Protein AF-A0A970WSX1-F1 (afdb_monomer_lite)

Sequence (86 aa):
MNLDGIDKDELWHLHNLLRQHPVAEARRWFPDRPRGYVAATRTLGHYAANKATAMKLRLEGKVADALQYEGICDRLYKQLPEFARW

pLDDT: mean 95.97, std 3.54, range [72.06, 98.5]

Secondary structure (DSSP, 8-state):
--STTS-HHHHHHHHHHHHHSHHHHHHHH-TT--TTHHHHHHHHHHHHHHHHHHHHHHHTT-HHHHHHHHHHHHHHHHHS-GGG--

Foldseek 3Di:
DDLLPDALVVLLVLLVCCVVCLPVVLCVLCVVCPPCSSVLSNLSSLLSNLQSVLNVCVVVVVNVSSVVSVVSNVVSLVVHDPSSHD

Radius of gyration: 12.94 Å; chains: 1; bounding box: 33×22×36 Å

Structure (mmCIF, N/CA/C/O backbone):
data_AF-A0A970WSX1-F1
#
_entry.id   AF-A0A970WSX1-F1
#
loop_
_atom_site.group_PDB
_atom_site.id
_atom_site.type_symbol
_atom_site.label_atom_id
_atom_site.label_alt_id
_atom_site.label_comp_id
_atom_site.label_asym_id
_atom_site.label_entity_id
_atom_site.label_seq_id
_atom_site.pdbx_PDB_ins_code
_atom_site.Cartn_x
_atom_site.Cartn_y
_atom_site.Cartn_z
_atom_site.occupancy
_atom_site.B_iso_or_equiv
_atom_site.auth_seq_id
_atom_site.auth_comp_id
_atom_site.auth_asym_id
_atom_site.auth_atom_id
_atom_site.pdbx_PDB_model_num
ATOM 1 N N . MET A 1 1 ? 7.622 -9.514 -2.304 1.00 72.06 1 MET A N 1
ATOM 2 C CA . MET A 1 1 ? 7.582 -8.984 -0.921 1.00 72.06 1 MET A CA 1
ATOM 3 C C . MET A 1 1 ? 6.124 -8.908 -0.509 1.00 72.06 1 MET A C 1
ATOM 5 O O . MET A 1 1 ? 5.353 -8.359 -1.282 1.00 72.06 1 MET A O 1
ATOM 9 N N . ASN A 1 2 ? 5.746 -9.499 0.626 1.00 86.44 2 ASN A N 1
ATOM 10 C CA . ASN A 1 2 ? 4.357 -9.543 1.095 1.00 86.44 2 ASN A CA 1
ATOM 11 C C . ASN A 1 2 ? 4.094 -8.363 2.047 1.00 86.44 2 ASN A C 1
ATOM 13 O O . ASN A 1 2 ? 4.741 -8.283 3.088 1.00 86.44 2 ASN A O 1
ATOM 17 N N . LEU A 1 3 ? 3.181 -7.453 1.683 1.00 87.69 3 LEU A N 1
ATOM 18 C CA . LEU A 1 3 ? 2.855 -6.269 2.492 1.00 87.69 3 LEU A CA 1
ATOM 19 C C . LEU A 1 3 ? 1.785 -6.533 3.564 1.00 87.69 3 LEU A C 1
ATOM 21 O O . LEU A 1 3 ? 1.610 -5.710 4.456 1.00 87.69 3 LEU A O 1
ATOM 25 N N . ASP A 1 4 ? 1.075 -7.660 3.509 1.00 86.94 4 ASP A N 1
ATOM 26 C CA . ASP A 1 4 ? 0.042 -8.005 4.494 1.00 86.94 4 ASP A CA 1
ATOM 27 C C . ASP A 1 4 ? 0.612 -8.464 5.840 1.00 86.94 4 ASP A C 1
ATOM 29 O O . ASP A 1 4 ? -0.100 -8.438 6.841 1.00 86.94 4 ASP A O 1
ATOM 33 N N . GLY A 1 5 ? 1.881 -8.878 5.866 1.00 89.25 5 GLY A N 1
ATOM 34 C CA . GLY A 1 5 ? 2.579 -9.326 7.074 1.00 89.25 5 GLY A CA 1
ATOM 35 C C . GLY A 1 5 ? 3.353 -8.233 7.817 1.00 89.25 5 GLY A C 1
ATOM 36 O O . GLY A 1 5 ? 4.080 -8.558 8.750 1.00 89.25 5 GLY A O 1
ATOM 37 N N . ILE A 1 6 ? 3.247 -6.975 7.384 1.00 93.00 6 ILE A N 1
ATOM 38 C CA . ILE A 1 6 ? 4.034 -5.840 7.890 1.00 93.00 6 ILE A CA 1
ATOM 39 C C . ILE A 1 6 ? 3.185 -5.024 8.875 1.00 93.00 6 ILE A C 1
ATOM 41 O O . ILE A 1 6 ? 1.969 -4.904 8.698 1.00 93.00 6 ILE A O 1
ATOM 45 N N . ASP A 1 7 ? 3.798 -4.455 9.917 1.00 95.44 7 ASP A N 1
ATOM 46 C CA . ASP A 1 7 ? 3.077 -3.590 10.852 1.00 95.44 7 ASP A CA 1
ATOM 47 C C . ASP A 1 7 ? 2.687 -2.231 10.232 1.00 95.44 7 ASP A C 1
ATOM 49 O O . ASP A 1 7 ? 3.190 -1.805 9.191 1.00 95.44 7 ASP A O 1
ATOM 53 N N . LYS A 1 8 ? 1.750 -1.523 10.874 1.00 95.62 8 LYS A N 1
ATOM 54 C CA . LYS A 1 8 ? 1.190 -0.271 10.336 1.00 95.62 8 LYS A CA 1
ATOM 55 C C . LYS A 1 8 ? 2.226 0.858 10.219 1.00 95.62 8 LYS A C 1
ATOM 57 O O . LYS A 1 8 ? 2.109 1.681 9.314 1.00 95.62 8 LYS A O 1
ATOM 62 N N . ASP A 1 9 ? 3.188 0.931 11.134 1.00 96.44 9 ASP A N 1
ATOM 63 C CA . ASP A 1 9 ? 4.164 2.015 11.202 1.00 96.44 9 ASP A CA 1
ATOM 64 C C . ASP A 1 9 ? 5.259 1.776 10.154 1.00 96.44 9 ASP A C 1
ATOM 66 O O . ASP A 1 9 ? 5.626 2.699 9.418 1.00 96.44 9 ASP A O 1
ATOM 70 N N . GLU A 1 10 ? 5.678 0.521 9.977 1.00 96.38 10 GLU A N 1
ATOM 71 C CA . GLU A 1 10 ? 6.529 0.086 8.868 1.00 96.38 10 GLU A CA 1
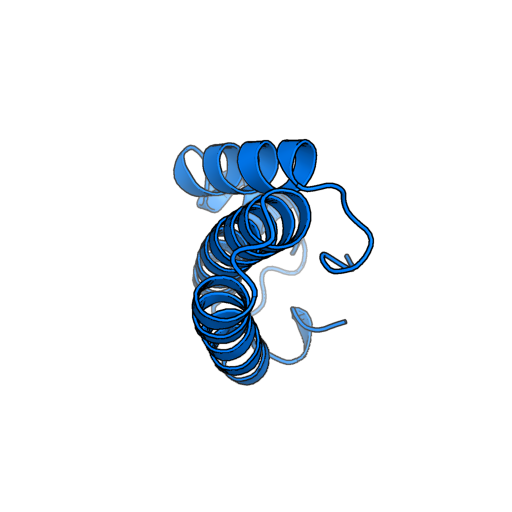ATOM 72 C C . GLU A 1 10 ? 5.861 0.313 7.504 1.00 96.38 10 GLU A C 1
A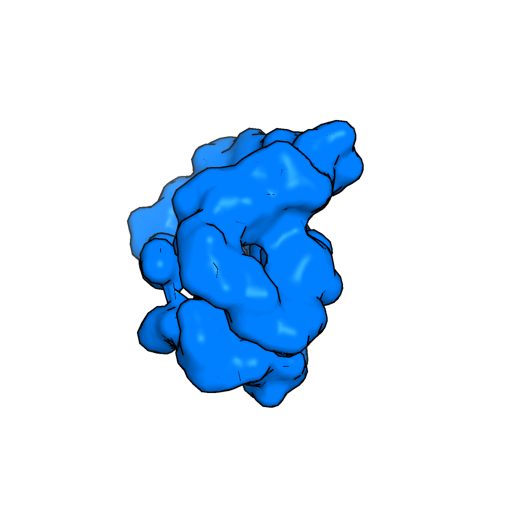TOM 74 O O . GLU A 1 10 ? 6.486 0.859 6.591 1.00 96.38 10 GLU A O 1
ATOM 79 N N . LEU A 1 11 ? 4.572 -0.012 7.354 1.00 97.19 11 LEU A N 1
ATOM 80 C CA . LEU A 1 11 ? 3.810 0.270 6.131 1.00 97.19 11 LEU A CA 1
ATOM 81 C C . LEU A 1 11 ? 3.723 1.773 5.834 1.00 97.19 11 LEU A C 1
ATOM 83 O O . LEU A 1 11 ? 3.830 2.197 4.678 1.00 97.19 11 LEU A O 1
ATOM 87 N N . TRP A 1 12 ? 3.557 2.602 6.864 1.00 97.38 12 TRP A N 1
ATOM 88 C CA . TRP A 1 12 ? 3.544 4.052 6.696 1.00 97.38 12 TRP A CA 1
ATOM 89 C C . TRP A 1 12 ? 4.924 4.596 6.312 1.00 97.38 12 TRP A C 1
ATOM 91 O O . TRP A 1 12 ? 5.040 5.458 5.433 1.00 97.38 12 TRP A O 1
ATOM 101 N N . HIS A 1 13 ? 5.988 4.074 6.924 1.00 96.75 13 HIS A N 1
ATOM 102 C CA . HIS A 1 13 ? 7.361 4.395 6.542 1.00 96.75 13 HIS A CA 1
ATOM 103 C C . HIS A 1 13 ? 7.629 4.017 5.081 1.00 96.75 13 HIS A C 1
ATOM 105 O O . HIS A 1 13 ? 8.122 4.838 4.305 1.00 96.75 13 HIS A O 1
ATOM 111 N N . LEU A 1 14 ? 7.210 2.816 4.682 1.00 95.75 14 LEU A N 1
ATOM 112 C CA . LEU A 1 14 ? 7.312 2.315 3.320 1.00 95.75 14 LEU A CA 1
ATOM 113 C C . LEU A 1 14 ? 6.593 3.222 2.320 1.00 95.75 14 LEU A C 1
ATOM 115 O O . LEU A 1 14 ? 7.167 3.585 1.295 1.00 95.75 14 LEU A O 1
ATOM 119 N N . HIS A 1 15 ? 5.364 3.646 2.627 1.00 96.75 15 HIS A N 1
ATOM 120 C CA . HIS A 1 15 ? 4.644 4.616 1.804 1.00 96.75 15 HIS A CA 1
ATOM 121 C C . HIS A 1 15 ? 5.465 5.894 1.585 1.00 96.75 15 HIS A C 1
ATOM 123 O O . HIS A 1 15 ? 5.612 6.350 0.448 1.00 96.75 15 HIS A O 1
ATOM 129 N N . ASN A 1 16 ? 6.021 6.464 2.658 1.00 97.12 16 ASN A N 1
ATOM 130 C CA . ASN A 1 16 ? 6.816 7.687 2.571 1.00 97.12 16 ASN A CA 1
ATOM 131 C C . ASN A 1 16 ? 8.074 7.486 1.720 1.00 97.12 16 ASN A C 1
ATOM 133 O O . ASN A 1 16 ? 8.359 8.322 0.860 1.00 97.12 16 ASN A O 1
ATOM 137 N N . LEU A 1 17 ? 8.772 6.364 1.906 1.00 95.81 17 LEU A N 1
ATOM 138 C CA . LEU A 1 17 ? 9.957 6.007 1.133 1.00 95.81 17 LEU A CA 1
ATOM 139 C C . LEU A 1 17 ? 9.633 5.900 -0.365 1.00 95.81 17 LEU A C 1
ATOM 141 O O . LEU A 1 17 ? 10.280 6.543 -1.193 1.00 95.81 17 LEU A O 1
ATOM 145 N N . LEU A 1 18 ? 8.583 5.153 -0.720 1.00 95.12 18 LEU A N 1
ATOM 146 C CA . LEU A 1 18 ? 8.167 4.963 -2.112 1.00 95.12 18 LEU A CA 1
ATOM 147 C C . LEU A 1 18 ? 7.646 6.251 -2.759 1.00 95.12 18 LEU A C 1
ATOM 149 O O . LEU A 1 18 ? 7.778 6.432 -3.970 1.00 95.12 18 LEU A O 1
ATOM 153 N N . ARG A 1 19 ? 7.072 7.162 -1.967 1.00 94.69 19 ARG A N 1
ATOM 154 C CA . ARG A 1 19 ? 6.637 8.482 -2.434 1.00 94.69 19 ARG A CA 1
ATOM 155 C C . ARG A 1 19 ? 7.818 9.411 -2.714 1.00 94.69 19 ARG A C 1
ATOM 157 O O . ARG A 1 19 ? 7.782 10.143 -3.700 1.00 94.69 19 ARG A O 1
ATOM 164 N N . GLN A 1 20 ? 8.846 9.388 -1.867 1.00 95.81 20 GLN A N 1
ATOM 165 C CA . GLN A 1 20 ? 10.033 10.240 -1.999 1.00 95.81 20 GLN A CA 1
ATOM 166 C C . GLN A 1 20 ? 10.998 9.733 -3.077 1.00 95.81 20 GLN A C 1
ATOM 168 O O . GLN A 1 20 ? 11.546 10.524 -3.844 1.00 95.81 20 GLN A O 1
ATOM 173 N N . HIS A 1 21 ? 11.174 8.413 -3.177 1.00 95.06 21 HIS A N 1
ATOM 174 C CA . HIS A 1 21 ? 12.181 7.788 -4.036 1.00 95.06 21 HIS A CA 1
ATOM 175 C C . HIS A 1 21 ? 11.606 6.705 -4.970 1.00 95.06 21 HIS A C 1
ATOM 177 O O . HIS A 1 21 ? 12.161 5.607 -5.057 1.00 95.06 21 HIS A O 1
ATOM 183 N N . PRO A 1 22 ? 10.540 6.988 -5.748 1.00 92.31 22 PRO A N 1
ATOM 184 C CA . PRO A 1 22 ? 9.805 5.959 -6.484 1.00 92.31 22 PRO A CA 1
ATOM 185 C C . PRO A 1 22 ? 10.662 5.218 -7.511 1.00 92.31 22 PRO A C 1
ATOM 187 O O . PRO A 1 22 ? 10.517 4.016 -7.673 1.00 92.31 22 PRO A O 1
ATOM 190 N N . VAL A 1 23 ? 11.562 5.909 -8.218 1.00 94.88 23 VAL A N 1
ATOM 191 C CA . VAL A 1 23 ? 12.395 5.280 -9.260 1.00 94.88 23 VAL A CA 1
ATOM 192 C C . VAL A 1 23 ? 13.534 4.461 -8.656 1.00 94.88 23 VAL A C 1
ATOM 194 O O . VAL A 1 23 ? 13.835 3.380 -9.160 1.00 94.88 23 VAL A O 1
ATOM 197 N N . ALA A 1 24 ? 14.174 4.968 -7.599 1.00 96.69 24 ALA A N 1
ATOM 198 C CA . ALA A 1 24 ? 15.282 4.278 -6.946 1.00 96.69 24 ALA A CA 1
ATOM 199 C C . ALA A 1 24 ? 14.791 2.987 -6.278 1.00 96.69 24 ALA A C 1
ATOM 201 O O . ALA A 1 24 ? 15.336 1.917 -6.548 1.00 96.69 24 ALA A O 1
ATOM 202 N N . GLU 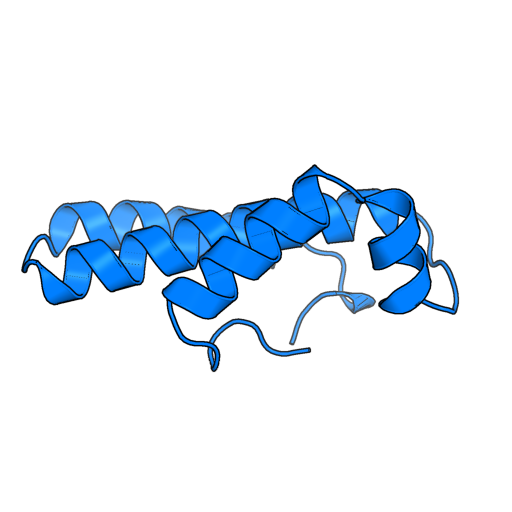A 1 25 ? 13.696 3.065 -5.519 1.00 96.25 25 GLU A N 1
ATOM 203 C CA . GLU A 1 25 ? 13.107 1.889 -4.877 1.00 96.25 25 GLU A CA 1
ATOM 204 C C . GLU A 1 25 ? 12.508 0.913 -5.889 1.00 96.25 25 GLU A C 1
ATOM 206 O O . GLU A 1 25 ? 12.723 -0.290 -5.774 1.00 96.25 25 GLU A O 1
ATOM 211 N N . ALA A 1 26 ? 11.858 1.400 -6.954 1.00 95.75 26 ALA A N 1
ATOM 212 C CA . ALA A 1 26 ? 11.370 0.520 -8.015 1.00 95.75 26 ALA A CA 1
ATOM 213 C C . ALA A 1 26 ? 12.503 -0.299 -8.648 1.00 95.75 26 ALA A C 1
ATOM 215 O O . ALA A 1 26 ? 12.336 -1.491 -8.888 1.00 95.75 26 ALA A O 1
ATOM 216 N N . ARG A 1 27 ? 13.672 0.311 -8.890 1.00 96.62 27 ARG A N 1
ATOM 217 C CA . ARG A 1 27 ? 14.845 -0.400 -9.429 1.00 96.62 27 ARG A CA 1
ATOM 218 C C . ARG A 1 27 ? 15.419 -1.410 -8.440 1.00 96.62 27 ARG A C 1
ATOM 220 O O . ARG A 1 27 ? 15.951 -2.424 -8.876 1.00 96.62 27 ARG A O 1
ATOM 227 N N . ARG A 1 28 ? 15.334 -1.126 -7.139 1.00 95.19 28 ARG A N 1
ATOM 228 C CA . ARG A 1 28 ? 15.792 -2.027 -6.077 1.00 95.19 28 ARG A CA 1
ATOM 229 C C . ARG A 1 28 ? 14.878 -3.244 -5.938 1.00 95.19 28 ARG A C 1
ATOM 231 O O . ARG A 1 28 ? 15.372 -4.347 -5.752 1.00 95.19 28 ARG A O 1
ATOM 238 N N . TRP A 1 29 ? 13.564 -3.044 -6.022 1.00 93.25 29 TRP A N 1
ATOM 239 C CA . TRP A 1 29 ? 12.572 -4.108 -5.829 1.00 93.25 29 TRP A CA 1
ATOM 240 C C . TRP A 1 29 ? 12.355 -4.943 -7.086 1.00 93.25 29 TRP A C 1
ATOM 242 O O . TRP A 1 29 ? 12.062 -6.130 -6.995 1.00 93.25 29 TRP A O 1
ATOM 252 N N . PHE A 1 30 ? 12.509 -4.321 -8.254 1.00 95.06 30 PHE A N 1
ATOM 253 C CA . PHE A 1 30 ? 12.326 -4.952 -9.553 1.00 95.06 30 PHE A CA 1
ATOM 254 C C . PHE A 1 30 ? 13.608 -4.797 -10.390 1.00 95.06 30 PHE A C 1
ATOM 256 O O . PHE A 1 30 ? 13.648 -3.968 -11.309 1.00 95.06 30 PHE A O 1
ATOM 263 N N . PRO A 1 31 ? 14.673 -5.565 -10.080 1.00 94.44 31 PRO A N 1
ATOM 264 C CA . PRO A 1 31 ? 15.972 -5.440 -10.746 1.00 94.44 31 PRO A CA 1
ATOM 265 C C . PRO A 1 31 ? 15.903 -5.724 -12.253 1.00 94.44 31 PRO A C 1
ATOM 267 O O . PRO A 1 31 ? 16.591 -5.052 -13.023 1.00 94.44 31 PRO A O 1
ATOM 270 N N . ASP A 1 32 ? 15.001 -6.615 -12.677 1.00 96.00 32 ASP A N 1
ATOM 271 C CA . ASP A 1 32 ? 14.748 -6.945 -14.089 1.00 96.00 32 ASP A CA 1
ATOM 272 C C . ASP A 1 32 ? 13.979 -5.847 -14.844 1.00 96.00 32 ASP A C 1
ATOM 274 O O . ASP A 1 32 ? 13.825 -5.907 -16.062 1.00 96.00 32 ASP A O 1
ATOM 278 N N . ARG A 1 33 ? 13.500 -4.818 -14.127 1.00 96.19 33 ARG A N 1
ATOM 279 C CA . ARG A 1 33 ? 12.805 -3.634 -14.663 1.00 96.19 33 ARG A CA 1
ATOM 280 C C . ARG A 1 33 ? 11.693 -3.988 -15.667 1.00 96.19 33 ARG A C 1
ATOM 282 O O . ARG A 1 33 ? 11.656 -3.404 -16.757 1.00 96.19 33 ARG A O 1
ATOM 289 N N . PRO A 1 34 ? 10.759 -4.898 -15.321 1.00 96.69 34 PRO A N 1
ATOM 290 C CA . PRO A 1 34 ? 9.649 -5.239 -16.199 1.00 96.69 34 PRO A CA 1
ATOM 291 C C . PRO A 1 34 ? 8.849 -3.984 -16.557 1.00 96.69 34 PRO A C 1
ATOM 293 O O . PRO A 1 34 ? 8.784 -3.014 -15.794 1.00 96.69 34 PRO A O 1
ATOM 296 N N . ARG A 1 35 ? 8.219 -3.975 -17.733 1.00 96.31 35 ARG A N 1
ATOM 297 C CA . ARG A 1 35 ? 7.444 -2.814 -18.185 1.00 96.31 35 ARG A CA 1
ATOM 298 C C . ARG A 1 35 ? 6.421 -2.407 -17.116 1.00 96.31 35 ARG A C 1
ATOM 300 O O . ARG A 1 35 ? 5.618 -3.215 -16.669 1.00 96.31 35 ARG A O 1
ATOM 307 N N . GLY A 1 36 ? 6.450 -1.132 -16.725 1.00 96.00 36 GLY A N 1
ATOM 308 C CA . GLY A 1 36 ? 5.537 -0.583 -15.719 1.00 96.00 36 GLY A CA 1
ATOM 309 C C . GLY A 1 36 ? 5.976 -0.761 -14.261 1.00 96.00 36 GLY A C 1
ATOM 310 O O . GLY A 1 36 ? 5.227 -0.353 -13.379 1.00 96.00 36 GLY A O 1
ATOM 311 N N . TYR A 1 37 ? 7.178 -1.284 -13.981 1.00 96.38 37 TYR A N 1
ATOM 312 C CA . TYR A 1 37 ? 7.665 -1.510 -12.609 1.00 96.38 37 TYR A CA 1
ATOM 313 C C . TYR A 1 37 ? 7.593 -0.270 -11.700 1.00 96.38 37 TYR A C 1
ATOM 315 O O . TYR A 1 37 ? 7.160 -0.373 -10.561 1.00 96.38 37 TYR A O 1
ATOM 323 N N . VAL A 1 38 ? 7.906 0.927 -12.212 1.00 96.19 38 VAL A N 1
ATOM 324 C CA . VAL A 1 38 ? 7.783 2.180 -11.437 1.00 96.19 38 VAL A CA 1
ATOM 325 C C . VAL A 1 38 ? 6.326 2.493 -11.081 1.00 96.19 38 VAL A C 1
ATOM 327 O O . VAL A 1 38 ? 6.041 2.966 -9.981 1.00 96.19 38 VAL A O 1
ATOM 330 N N . ALA A 1 39 ? 5.389 2.234 -11.998 1.00 96.50 39 ALA A N 1
ATOM 331 C CA . ALA A 1 39 ? 3.965 2.427 -11.733 1.00 96.50 39 ALA A CA 1
ATOM 332 C C . ALA A 1 39 ? 3.463 1.411 -10.698 1.00 96.50 39 ALA A C 1
ATOM 334 O O . ALA A 1 39 ? 2.765 1.799 -9.766 1.00 96.50 39 ALA A O 1
ATOM 335 N N . ALA A 1 40 ? 3.898 0.151 -10.802 1.00 96.62 40 ALA A N 1
ATOM 336 C CA . ALA A 1 40 ? 3.611 -0.876 -9.804 1.00 96.62 40 ALA A CA 1
ATOM 337 C C . ALA A 1 40 ? 4.134 -0.476 -8.414 1.00 96.62 40 ALA A C 1
ATOM 339 O O . ALA A 1 40 ? 3.386 -0.550 -7.445 1.00 96.62 40 ALA A O 1
ATOM 340 N N . THR A 1 41 ? 5.359 0.053 -8.311 1.00 96.50 41 THR A N 1
ATOM 341 C CA . THR A 1 41 ? 5.909 0.575 -7.048 1.00 96.50 41 THR A CA 1
ATOM 342 C C . THR A 1 41 ? 5.062 1.701 -6.457 1.00 96.50 41 THR A C 1
ATOM 344 O O . THR A 1 41 ? 4.825 1.721 -5.253 1.00 96.50 41 THR A O 1
ATOM 347 N N . ARG A 1 42 ? 4.539 2.622 -7.274 1.00 95.81 42 ARG A N 1
ATOM 348 C CA . ARG A 1 42 ? 3.622 3.664 -6.776 1.00 95.81 42 ARG A CA 1
ATOM 349 C C . ARG A 1 42 ? 2.315 3.070 -6.248 1.00 95.81 42 ARG A C 1
ATOM 351 O O . ARG A 1 42 ? 1.869 3.460 -5.173 1.00 95.81 42 ARG A O 1
ATOM 358 N N . THR A 1 43 ? 1.735 2.106 -6.963 1.00 96.81 43 THR A N 1
ATOM 359 C CA . THR A 1 43 ? 0.537 1.382 -6.512 1.00 96.81 43 THR A CA 1
ATOM 360 C C . THR A 1 43 ? 0.791 0.647 -5.194 1.00 96.81 43 THR A C 1
ATOM 362 O O . THR A 1 43 ? -0.042 0.728 -4.296 1.00 96.81 43 THR A O 1
ATOM 365 N N . LEU A 1 44 ? 1.960 0.018 -5.029 1.00 96.62 44 LEU A N 1
ATOM 366 C CA . LEU A 1 44 ? 2.383 -0.600 -3.766 1.00 96.62 44 LEU A CA 1
ATOM 367 C C . LEU A 1 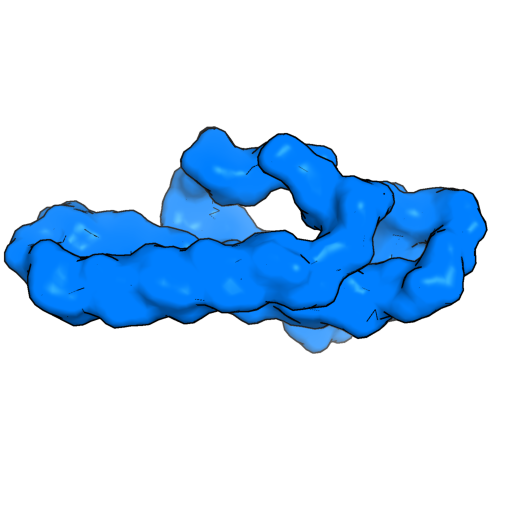44 ? 2.507 0.430 -2.633 1.00 96.62 44 LEU A C 1
ATOM 369 O O . LEU A 1 44 ? 2.071 0.167 -1.517 1.00 96.62 44 LEU A O 1
ATOM 373 N N . GLY A 1 45 ? 3.019 1.630 -2.916 1.00 97.12 45 GLY A N 1
ATOM 374 C CA . GLY A 1 45 ? 3.056 2.723 -1.942 1.00 97.12 45 GLY A CA 1
ATOM 375 C C . GLY A 1 45 ? 1.667 3.198 -1.512 1.00 97.12 45 GLY A C 1
ATOM 376 O O . GLY A 1 45 ? 1.456 3.491 -0.336 1.00 97.12 45 GLY A O 1
ATOM 377 N N . HIS A 1 46 ? 0.698 3.254 -2.429 1.00 97.69 46 HIS A N 1
ATOM 378 C CA . HIS A 1 46 ? -0.695 3.543 -2.072 1.00 97.69 46 HIS A CA 1
ATOM 379 C C . HIS A 1 46 ? -1.321 2.405 -1.269 1.00 97.69 46 HIS A C 1
ATOM 381 O O . HIS A 1 46 ? -2.014 2.668 -0.289 1.00 97.69 46 HIS A O 1
ATOM 387 N N . TYR A 1 47 ? -1.058 1.156 -1.651 1.00 98.06 47 TYR A N 1
ATOM 388 C CA . TYR A 1 47 ? -1.515 -0.011 -0.906 1.00 98.06 47 TYR A CA 1
ATOM 389 C C . TYR A 1 47 ? -1.015 0.050 0.542 1.00 98.06 47 TYR A C 1
ATOM 391 O O . TYR A 1 47 ? -1.815 -0.043 1.468 1.00 98.06 47 TYR A O 1
ATOM 399 N N . ALA A 1 48 ? 0.282 0.309 0.739 1.00 97.81 48 ALA A N 1
ATOM 400 C CA . ALA A 1 48 ? 0.890 0.391 2.063 1.00 97.81 48 ALA A CA 1
ATOM 401 C C . ALA A 1 48 ? 0.236 1.465 2.948 1.00 97.81 48 ALA A C 1
ATOM 403 O O . ALA A 1 48 ? -0.129 1.180 4.086 1.00 97.81 48 ALA A O 1
ATOM 404 N N . ALA A 1 49 ? -0.005 2.669 2.413 1.00 98.19 49 ALA A N 1
ATOM 405 C CA . ALA A 1 49 ? -0.706 3.721 3.153 1.00 98.19 49 ALA A CA 1
ATOM 406 C C . ALA A 1 49 ? -2.124 3.306 3.567 1.00 98.19 49 ALA A C 1
ATOM 408 O O . ALA A 1 49 ? -2.487 3.455 4.731 1.00 98.19 49 ALA A O 1
ATOM 409 N N . ASN A 1 50 ? -2.917 2.761 2.637 1.00 98.44 50 ASN A N 1
ATOM 410 C CA . ASN A 1 50 ? -4.291 2.349 2.934 1.00 98.44 50 ASN A CA 1
ATOM 411 C C . ASN A 1 50 ? -4.322 1.203 3.955 1.00 98.44 50 ASN A C 1
ATOM 413 O O . ASN A 1 50 ? -5.132 1.232 4.879 1.00 98.44 50 ASN A O 1
ATOM 417 N N . LYS A 1 51 ? -3.404 0.235 3.848 1.00 98.25 51 LYS A N 1
ATOM 418 C CA . LYS A 1 51 ? -3.284 -0.870 4.803 1.00 98.25 51 LYS A CA 1
ATOM 419 C C . LYS A 1 51 ? -2.909 -0.369 6.200 1.00 98.25 51 LYS A C 1
ATOM 421 O O . LYS A 1 51 ? -3.573 -0.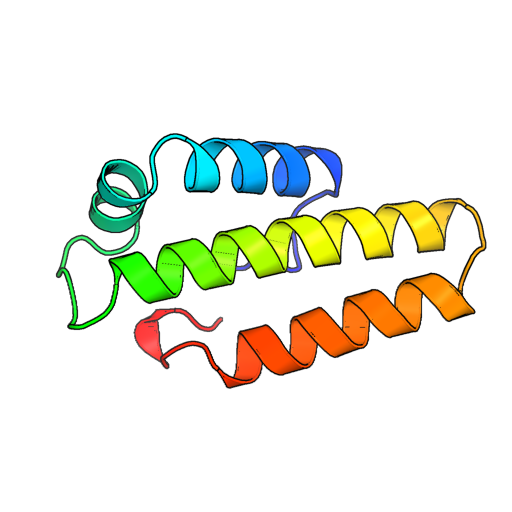738 7.166 1.00 98.25 51 LYS A O 1
ATOM 426 N N . ALA A 1 52 ? -1.926 0.526 6.309 1.00 98.25 52 ALA A N 1
ATOM 427 C CA . ALA A 1 52 ? -1.558 1.158 7.576 1.00 98.25 52 ALA A CA 1
ATOM 428 C C . ALA A 1 52 ? -2.746 1.902 8.211 1.00 98.25 52 ALA A C 1
ATOM 430 O O . ALA A 1 52 ? -3.016 1.757 9.407 1.00 98.25 52 ALA A O 1
ATOM 431 N N . THR A 1 53 ? -3.499 2.663 7.407 1.00 98.31 53 THR A N 1
ATOM 432 C CA . THR A 1 53 ? -4.706 3.360 7.866 1.00 98.31 53 THR A CA 1
ATOM 433 C C . THR A 1 53 ? -5.785 2.383 8.329 1.00 98.31 53 THR A C 1
ATOM 435 O O . THR A 1 53 ? -6.324 2.567 9.419 1.00 98.31 53 THR A O 1
ATOM 438 N N . ALA A 1 54 ? -6.056 1.316 7.574 1.00 98.31 54 ALA A N 1
ATOM 439 C CA . ALA A 1 54 ? -7.001 0.275 7.975 1.00 98.31 54 ALA A CA 1
ATOM 440 C C . ALA A 1 54 ? -6.612 -0.356 9.320 1.00 98.31 54 ALA A C 1
ATOM 442 O O . ALA A 1 54 ? -7.437 -0.430 10.228 1.00 98.31 54 ALA A O 1
ATOM 443 N N . MET A 1 55 ? -5.341 -0.736 9.491 1.00 98.19 55 MET A N 1
ATOM 444 C CA . MET A 1 55 ? -4.834 -1.309 10.742 1.00 98.19 55 MET A CA 1
ATOM 445 C C . MET A 1 55 ? -4.991 -0.344 11.921 1.00 98.19 55 MET A C 1
ATOM 447 O O . MET A 1 55 ? -5.426 -0.750 12.998 1.00 98.19 55 MET A O 1
ATOM 451 N N . LYS A 1 56 ? -4.691 0.945 11.725 1.00 98.06 56 LYS A N 1
ATOM 452 C CA . LYS A 1 56 ? -4.924 1.977 12.744 1.00 98.06 56 LYS A CA 1
ATOM 453 C C . LYS A 1 56 ? -6.407 2.066 13.125 1.00 98.06 56 LYS A C 1
ATOM 455 O O . LYS A 1 56 ? -6.726 2.041 14.309 1.00 98.06 56 LYS A O 1
ATOM 460 N N . LEU A 1 57 ? -7.305 2.123 12.143 1.00 98.31 57 LEU A N 1
ATOM 461 C CA . LEU A 1 57 ? -8.750 2.214 12.375 1.00 98.31 57 LEU A CA 1
ATOM 462 C C . LEU A 1 57 ? -9.305 0.974 13.088 1.00 98.31 57 LEU A C 1
ATOM 464 O O . LEU A 1 57 ? -10.144 1.111 13.977 1.00 98.31 57 LEU A O 1
ATOM 468 N N . ARG A 1 58 ? -8.795 -0.224 12.768 1.00 97.81 58 ARG A N 1
ATOM 469 C CA . ARG A 1 58 ? -9.118 -1.465 13.492 1.00 97.81 58 ARG A CA 1
ATOM 470 C C . ARG A 1 58 ? -8.748 -1.365 14.971 1.00 97.81 58 ARG A C 1
ATOM 472 O O . ARG A 1 58 ? -9.579 -1.687 15.813 1.00 97.81 58 ARG A O 1
ATOM 479 N N . LEU A 1 59 ? -7.542 -0.884 15.283 1.00 97.06 59 LEU A N 1
ATOM 480 C CA . LEU A 1 59 ? -7.083 -0.698 16.666 1.00 97.06 59 LEU A CA 1
ATOM 481 C C . LEU A 1 59 ? -7.910 0.348 17.428 1.00 97.06 59 LEU A C 1
ATOM 483 O O . LEU A 1 59 ? -8.110 0.214 18.629 1.00 97.06 59 LEU A O 1
ATOM 487 N N . GLU A 1 60 ? -8.416 1.366 16.732 1.00 98.12 60 GLU A N 1
ATOM 488 C CA . GLU A 1 60 ? -9.311 2.390 17.291 1.00 98.12 60 GLU A CA 1
ATOM 489 C C . GLU A 1 60 ? -10.779 1.928 17.408 1.00 98.12 60 GLU A C 1
ATOM 491 O O . GLU A 1 60 ? -11.627 2.697 17.855 1.00 98.12 60 GLU A O 1
ATOM 496 N N . GLY A 1 61 ? -11.113 0.705 16.979 1.00 98.19 61 GLY A N 1
ATOM 497 C CA . GLY A 1 61 ? -12.487 0.188 16.971 1.00 98.19 61 GLY A CA 1
ATOM 498 C C . GLY A 1 61 ? -13.379 0.747 15.852 1.00 98.19 61 GLY A C 1
ATOM 499 O O . GLY A 1 61 ? -14.569 0.438 15.798 1.00 98.19 61 GLY A O 1
ATOM 500 N N . LYS A 1 62 ? -12.826 1.525 14.914 1.00 98.38 62 LYS A N 1
ATOM 501 C CA . LYS A 1 62 ? -13.540 2.117 13.768 1.00 98.38 62 LYS A CA 1
ATOM 502 C C . LYS A 1 62 ? -13.642 1.125 12.610 1.00 98.38 62 LYS A C 1
ATOM 504 O O . LYS A 1 62 ? -13.052 1.297 11.545 1.00 98.38 62 LYS A O 1
ATOM 509 N N . VAL A 1 63 ? -14.387 0.046 12.838 1.00 98.06 63 VAL A N 1
ATOM 510 C CA . VAL A 1 63 ? -14.453 -1.101 11.917 1.00 98.06 63 VAL A CA 1
ATOM 511 C C . VAL A 1 63 ? -15.025 -0.729 10.546 1.00 98.06 63 VAL A C 1
ATOM 513 O O . VAL A 1 63 ? -14.482 -1.1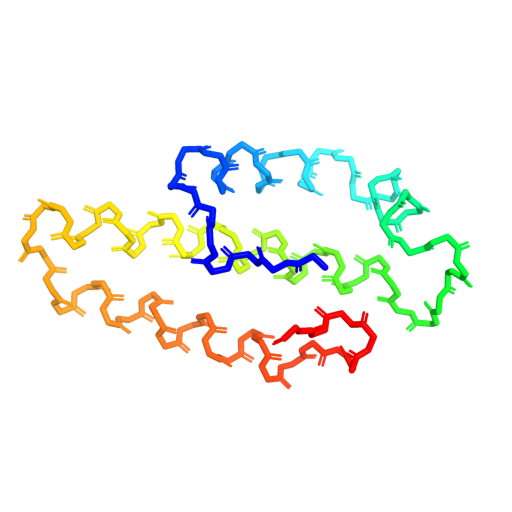62 9.533 1.00 98.06 63 VAL A O 1
ATOM 516 N N . ALA A 1 64 ? -16.086 0.082 10.494 1.00 98.12 64 ALA A N 1
ATOM 517 C CA . ALA A 1 64 ? -16.715 0.467 9.228 1.00 98.12 64 ALA A CA 1
ATOM 518 C C . ALA A 1 64 ? -15.755 1.256 8.322 1.00 98.12 64 ALA A C 1
ATOM 520 O O . ALA A 1 64 ? -15.659 0.966 7.131 1.00 98.12 64 ALA A O 1
ATOM 521 N N . ASP A 1 65 ? -14.998 2.192 8.897 1.00 98.00 65 ASP A N 1
ATOM 522 C CA . ASP A 1 65 ? -13.997 2.963 8.160 1.00 98.00 65 ASP A CA 1
ATOM 523 C C . ASP A 1 65 ? -12.846 2.060 7.709 1.00 98.00 65 ASP A C 1
ATOM 525 O O . ASP A 1 65 ? -12.419 2.130 6.559 1.00 98.00 65 ASP A O 1
ATOM 529 N N . ALA A 1 66 ? -12.375 1.156 8.578 1.00 98.31 66 ALA A N 1
ATOM 530 C CA . ALA A 1 66 ? -11.314 0.213 8.230 1.00 98.31 66 ALA A CA 1
ATOM 531 C C . ALA A 1 66 ? -11.665 -0.626 6.990 1.00 98.31 66 ALA A C 1
ATOM 533 O O . ALA A 1 66 ? -10.833 -0.762 6.093 1.00 98.31 66 ALA A O 1
ATOM 534 N N . LEU A 1 67 ? -12.909 -1.112 6.895 1.00 98.31 67 LEU A N 1
ATOM 535 C CA . LEU A 1 67 ? -13.393 -1.877 5.740 1.00 98.31 67 LEU A CA 1
ATOM 536 C C . LEU A 1 67 ? -13.319 -1.083 4.426 1.00 98.31 67 LEU A C 1
ATOM 538 O O . LEU A 1 67 ? -13.072 -1.667 3.371 1.00 98.31 67 LEU A O 1
ATOM 542 N N . GLN A 1 68 ? -13.502 0.242 4.460 1.00 98.50 68 GLN A N 1
ATOM 543 C CA . GLN A 1 68 ? -13.374 1.071 3.255 1.00 98.50 68 GLN A CA 1
ATOM 544 C C . GLN A 1 68 ? -11.934 1.071 2.732 1.00 98.50 68 GLN A C 1
ATOM 546 O O . GLN A 1 68 ? -11.710 0.876 1.536 1.00 98.50 68 GLN A O 1
ATOM 551 N N . TYR A 1 69 ? -10.957 1.241 3.626 1.00 98.31 69 TYR A N 1
ATOM 552 C CA . TYR A 1 69 ? -9.536 1.207 3.272 1.00 98.31 69 TYR A CA 1
ATOM 553 C C . TYR A 1 69 ? -9.086 -0.193 2.835 1.00 98.31 69 TYR A C 1
ATOM 555 O O . TYR A 1 69 ? -8.344 -0.319 1.862 1.00 98.31 69 TYR A O 1
ATOM 563 N N . GLU A 1 70 ? -9.588 -1.249 3.479 1.00 98.12 70 GLU A N 1
ATOM 564 C CA . GLU A 1 70 ? -9.363 -2.640 3.059 1.00 98.12 70 GLU A CA 1
ATOM 565 C C . GLU A 1 70 ? -9.907 -2.894 1.641 1.00 98.12 70 GLU A C 1
ATOM 567 O O . GLU A 1 70 ? -9.201 -3.440 0.795 1.00 98.12 70 GLU A O 1
ATOM 572 N N . GLY A 1 71 ? -11.100 -2.388 1.317 1.00 98.31 71 GLY A N 1
ATOM 573 C CA . GLY A 1 71 ? -11.648 -2.479 -0.040 1.00 98.31 71 GLY A CA 1
ATOM 574 C C . GLY A 1 71 ? -10.821 -1.727 -1.097 1.00 98.31 71 GLY A C 1
ATOM 575 O O . GLY A 1 71 ? -10.755 -2.145 -2.259 1.00 98.31 71 GLY A O 1
ATOM 576 N N . ILE A 1 72 ? -10.153 -0.630 -0.719 1.00 98.25 72 ILE A N 1
ATOM 577 C CA . ILE A 1 72 ? -9.190 0.058 -1.594 1.00 98.25 72 ILE A CA 1
ATOM 578 C C . ILE A 1 72 ? -7.952 -0.819 -1.806 1.00 98.25 72 ILE A C 1
ATOM 580 O O . ILE A 1 72 ? -7.507 -0.955 -2.949 1.00 98.25 72 ILE A O 1
ATOM 584 N N . CYS A 1 73 ? -7.426 -1.444 -0.749 1.00 98.00 73 CYS A N 1
ATOM 585 C CA . CYS A 1 73 ? -6.306 -2.382 -0.838 1.00 98.00 73 CYS A CA 1
ATOM 586 C C . CYS A 1 73 ? -6.606 -3.525 -1.816 1.00 98.00 73 CYS A C 1
ATOM 588 O O . CYS A 1 73 ? -5.804 -3.770 -2.718 1.00 98.00 73 CYS A O 1
ATOM 590 N N . ASP A 1 74 ? -7.785 -4.142 -1.725 1.00 98.12 74 ASP A N 1
ATOM 591 C CA . ASP A 1 74 ? -8.209 -5.207 -2.643 1.00 98.12 74 ASP A CA 1
ATOM 592 C C . ASP A 1 74 ? -8.222 -4.744 -4.103 1.00 98.12 74 ASP A C 1
ATOM 594 O O . ASP A 1 74 ? -7.788 -5.460 -5.012 1.00 98.12 74 ASP A O 1
ATOM 598 N N . ARG A 1 75 ? -8.715 -3.526 -4.354 1.00 98.19 75 ARG A N 1
ATOM 599 C CA . ARG A 1 75 ? -8.748 -2.947 -5.702 1.00 98.19 75 ARG A CA 1
ATOM 600 C C . ARG A 1 75 ? -7.341 -2.685 -6.230 1.00 98.19 75 ARG A C 1
ATOM 602 O O . ARG A 1 75 ? -7.060 -3.039 -7.373 1.00 98.19 75 ARG A O 1
ATOM 609 N N . LEU A 1 76 ? -6.471 -2.086 -5.418 1.00 97.62 76 LEU A N 1
ATOM 610 C CA . LEU A 1 76 ? -5.084 -1.805 -5.791 1.00 97.62 76 LEU A CA 1
ATOM 611 C C . LEU A 1 76 ? -4.320 -3.102 -6.068 1.00 97.62 76 LEU A C 1
ATOM 613 O O . LEU A 1 76 ? -3.639 -3.197 -7.086 1.00 97.62 76 LEU A O 1
ATOM 617 N N . TYR A 1 77 ? -4.490 -4.123 -5.226 1.00 97.25 77 TYR A N 1
ATOM 618 C CA . TYR A 1 77 ? -3.846 -5.422 -5.403 1.00 97.25 77 TYR A CA 1
ATOM 619 C C . TYR A 1 77 ? -4.286 -6.103 -6.710 1.00 97.25 77 TYR A C 1
ATOM 621 O O . TYR A 1 77 ? -3.452 -6.564 -7.489 1.00 97.25 77 TYR A O 1
ATOM 629 N N . LYS A 1 78 ? -5.585 -6.065 -7.037 1.00 97.38 78 LYS A N 1
ATOM 630 C CA . LYS A 1 78 ? -6.112 -6.555 -8.328 1.00 97.38 78 LYS A CA 1
ATOM 631 C C . LYS A 1 78 ? -5.582 -5.783 -9.542 1.00 97.38 78 LYS A C 1
ATOM 633 O O . LYS A 1 78 ? -5.544 -6.337 -10.638 1.00 97.38 78 LYS A O 1
ATOM 638 N N . GLN A 1 79 ? -5.183 -4.524 -9.373 1.00 95.81 79 GLN A N 1
ATOM 639 C CA . GLN A 1 79 ? -4.594 -3.700 -10.434 1.00 95.81 79 GLN A CA 1
ATOM 640 C C . GLN A 1 79 ? -3.082 -3.898 -10.583 1.00 95.81 79 GLN A C 1
ATOM 642 O O . GLN A 1 79 ? -2.523 -3.515 -11.612 1.00 95.81 79 GLN A O 1
ATOM 647 N N . LEU A 1 80 ? -2.407 -4.484 -9.588 1.00 96.56 80 LEU A N 1
ATOM 648 C CA . LEU A 1 80 ? -0.980 -4.768 -9.691 1.00 96.56 80 LEU A CA 1
ATOM 649 C C . LEU A 1 80 ? -0.720 -5.778 -10.815 1.00 96.56 80 LEU A C 1
ATOM 651 O O . LEU A 1 80 ? -1.511 -6.707 -10.991 1.00 96.56 80 LEU A O 1
ATOM 655 N N . PRO A 1 81 ? 0.382 -5.639 -11.562 1.00 96.19 81 PRO A N 1
ATOM 656 C CA . PRO A 1 81 ? 0.843 -6.697 -12.449 1.00 96.19 81 PRO A CA 1
ATOM 657 C C . PRO A 1 81 ? 1.270 -7.926 -11.636 1.00 96.19 81 PRO A C 1
ATOM 659 O O . PRO A 1 81 ? 1.661 -7.799 -10.477 1.00 96.19 81 PRO A O 1
ATOM 662 N N . GLU A 1 82 ? 1.225 -9.109 -12.250 1.00 95.88 82 GLU A N 1
ATOM 663 C CA . GLU A 1 82 ? 1.509 -10.390 -11.583 1.00 95.88 82 GLU A CA 1
ATOM 664 C C . GLU A 1 82 ? 2.867 -10.402 -10.866 1.00 95.88 82 GLU A C 1
ATOM 666 O O . GLU A 1 82 ? 2.943 -10.808 -9.713 1.00 95.88 82 GLU A O 1
ATOM 671 N N . PHE A 1 83 ? 3.908 -9.828 -11.483 1.00 94.50 83 PHE A N 1
ATOM 672 C CA . PHE A 1 83 ? 5.250 -9.736 -10.890 1.00 94.50 83 PHE A CA 1
ATOM 673 C C . PHE A 1 83 ? 5.316 -8.931 -9.577 1.00 94.50 83 PHE A C 1
ATOM 675 O O . PHE A 1 83 ? 6.326 -8.978 -8.878 1.00 94.50 83 PHE A O 1
ATOM 682 N N . ALA A 1 84 ? 4.291 -8.130 -9.273 1.00 95.00 84 ALA A N 1
ATOM 683 C CA . ALA A 1 84 ? 4.220 -7.273 -8.091 1.00 95.00 84 ALA A CA 1
ATOM 684 C C . ALA A 1 84 ? 3.191 -7.758 -7.054 1.00 95.00 84 ALA A C 1
ATOM 686 O O . ALA A 1 84 ? 3.014 -7.097 -6.031 1.00 95.00 84 ALA A O 1
ATOM 687 N N . ARG A 1 85 ? 2.506 -8.878 -7.317 1.00 94.38 85 ARG A N 1
ATOM 688 C CA . ARG A 1 85 ? 1.576 -9.531 -6.386 1.00 94.38 85 ARG A CA 1
ATOM 689 C C . ARG A 1 85 ? 2.313 -10.545 -5.504 1.00 94.38 85 ARG A C 1
ATOM 691 O O . ARG A 1 85 ? 3.458 -10.900 -5.787 1.00 94.38 85 ARG A O 1
ATOM 698 N N . TRP A 1 86 ? 1.667 -10.978 -4.425 1.00 92.00 86 TRP A N 1
ATOM 699 C CA . TRP A 1 86 ? 2.189 -11.965 -3.473 1.00 92.00 86 TRP A CA 1
ATOM 700 C C . TRP A 1 86 ? 1.103 -12.911 -2.984 1.00 92.00 86 TRP A C 1
ATOM 702 O O . TRP A 1 86 ? -0.051 -12.447 -2.864 1.00 92.00 86 TRP A O 1
#